Protein 1SFE (pdb70)

Structure (mmCIF, N/CA/C/O backbone):
data_1SFE
#
_entry.id   1SFE
#
_cell.length_a   46.200
_cell.length_b   45.950
_cell.length_c   46.400
_cell.angle_alpha   90.00
_cell.angle_beta   114.06
_cell.angle_gamma   90.00
#
_symmetry.space_group_name_H-M   'P 1 21 1'
#
loop_
_entity.id
_entity.type
_entity.pdbx_description
1 polymer 'ADA O6-METHYLGUANINE-DNA METHYLTRANSFERASE'
2 water water
#
loop_
_atom_site.group_PDB
_atom_site.id
_atom_site.type_symbol
_atom_site.label_atom_id
_atom_site.label_alt_id
_atom_site.label_comp_id
_atom_site.label_asym_id
_atom_site.label_entity_id
_atom_site.label_seq_id
_atom_site.pdbx_PDB_ins_code
_atom_site.Cartn_x
_atom_site.Cartn_y
_atom_site.Cartn_z
_atom_site.occupancy
_atom_site.B_iso_or_equiv
_atom_site.auth_seq_id
_atom_site.auth_comp_id
_atom_site.auth_asym_id
_atom_site.auth_atom_id
_atom_site.pdbx_PDB_model_num
ATOM 1 N N . LEU A 1 13 ? -23.473 -11.736 -9.882 1.00 65.95 12 LEU A N 1
ATOM 2 C CA . LEU A 1 13 ? -23.078 -12.360 -8.620 1.00 65.23 12 LEU A CA 1
ATOM 3 C C . LEU A 1 13 ? -21.709 -13.037 -8.739 1.00 64.24 12 LEU A C 1
ATOM 4 O O . LEU A 1 13 ? -21.296 -13.759 -7.818 1.00 65.26 12 LEU A O 1
ATOM 9 N N . ALA A 1 14 ? -21.026 -12.860 -9.866 1.00 60.78 13 ALA A N 1
ATOM 10 C CA . ALA A 1 14 ? -19.736 -13.518 -10.047 1.00 58.43 13 ALA A CA 1
ATOM 11 C C . ALA A 1 14 ? -18.809 -13.220 -8.870 1.00 55.51 13 ALA A C 1
ATOM 12 O O . ALA A 1 14 ? -18.570 -12.073 -8.516 1.00 56.46 13 ALA A O 1
ATOM 14 N N . VAL A 1 15 ? -18.196 -14.250 -8.307 1.00 51.51 14 VAL A N 1
ATOM 15 C CA . VAL A 1 15 ? -17.278 -14.108 -7.192 1.00 47.09 14 VAL A CA 1
ATOM 16 C C . VAL A 1 15 ? -16.060 -14.972 -7.521 1.00 45.77 14 VAL A C 1
ATOM 17 O O . VAL A 1 15 ? -16.191 -16.169 -7.785 1.00 44.76 14 VAL A O 1
ATOM 21 N N . ARG A 1 16 ? -14.910 -14.340 -7.433 1.00 44.22 15 ARG A N 1
ATOM 22 C CA . ARG A 1 16 ? -13.653 -15.000 -7.705 1.00 44.44 15 ARG A CA 1
ATOM 23 C C . ARG A 1 16 ? -12.890 -15.182 -6.402 1.00 42.04 15 ARG A C 1
ATOM 24 O O . ARG A 1 16 ? -12.965 -14.253 -5.584 1.00 39.75 15 ARG A O 1
ATOM 32 N N . TYR A 1 17 ? -12.088 -16.231 -6.285 1.00 39.97 16 TYR A N 1
ATOM 33 C CA . TYR A 1 17 ? -11.303 -16.451 -5.092 1.00 39.79 16 TYR A CA 1
ATOM 34 C C . TYR A 1 17 ? -9.939 -17.059 -5.380 1.00 40.97 16 TYR A C 1
ATOM 35 O O . TYR A 1 17 ? -9.682 -17.723 -6.388 1.00 41.70 16 TYR A O 1
ATOM 44 N N . ALA A 1 18 ? -9.024 -16.851 -4.439 1.00 41.64 17 ALA A N 1
ATOM 45 C CA . ALA A 1 18 ? -7.691 -17.400 -4.470 1.00 42.91 17 ALA A CA 1
ATOM 46 C C . ALA A 1 18 ? -7.291 -17.815 -3.052 1.00 44.68 17 ALA A C 1
ATOM 47 O O . ALA A 1 18 ? -7.744 -17.239 -2.055 1.00 44.35 17 ALA A O 1
ATOM 49 N N . LEU A 1 19 ? -6.381 -18.778 -2.965 1.00 44.71 18 LEU A N 1
ATOM 50 C CA . LEU A 1 19 ? -5.879 -19.185 -1.670 1.00 46.86 18 LEU A CA 1
ATOM 51 C C . LEU A 1 19 ? -4.397 -18.845 -1.617 1.00 48.23 18 LEU A C 1
ATOM 52 O O . LEU A 1 19 ? -3.681 -19.004 -2.598 1.00 47.28 18 LEU A O 1
ATOM 57 N N . ALA A 1 20 ? -3.990 -18.262 -0.492 1.00 49.70 19 ALA A N 1
ATOM 58 C CA . ALA A 1 20 ? -2.613 -17.849 -0.312 1.00 50.79 19 ALA A CA 1
ATOM 59 C C . ALA A 1 20 ? -2.188 -18.030 1.137 1.00 52.15 19 ALA A C 1
ATOM 60 O O . ALA A 1 20 ? -2.990 -18.239 2.043 1.00 52.46 19 ALA A O 1
ATOM 62 N N . ASP A 1 21 ? -0.885 -18.013 1.337 1.00 54.20 20 ASP A N 1
ATOM 63 C CA . ASP A 1 21 ? -0.304 -18.120 2.667 1.00 56.38 20 ASP A CA 1
ATOM 64 C C . ASP A 1 21 ? -0.096 -16.703 3.207 1.00 56.83 20 ASP A C 1
ATOM 65 O O . ASP A 1 21 ? 0.009 -15.722 2.452 1.00 56.29 20 ASP A O 1
ATOM 70 N N . CYS A 1 22 ? -0.184 -16.591 4.523 1.00 56.60 21 CYS A N 1
ATOM 71 C CA . CYS A 1 22 ? 0.068 -15.275 5.140 1.00 57.00 21 CYS A CA 1
ATOM 72 C C . CYS A 1 22 ? 0.521 -15.570 6.559 1.00 57.02 21 CYS A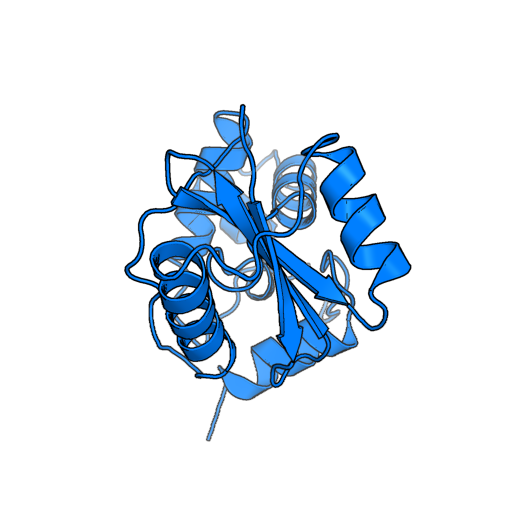 C 1
ATOM 73 O O . CYS A 1 22 ? 0.365 -16.700 7.028 1.00 56.18 21 CYS A O 1
ATOM 76 N N . GLU A 1 23 ? 0.950 -14.548 7.277 1.00 58.34 22 GLU A N 1
ATOM 77 C CA . GLU A 1 23 ? 1.401 -14.663 8.653 1.00 58.68 22 GLU A CA 1
ATOM 78 C C . GLU A 1 23 ? 0.388 -15.328 9.570 1.00 58.18 22 GLU A C 1
ATOM 79 O O . GLU A 1 23 ? 0.741 -16.045 10.514 1.00 57.50 22 GLU A O 1
ATOM 85 N N . LEU A 1 24 ? -0.905 -15.146 9.307 1.00 56.81 23 LEU A N 1
ATOM 86 C CA . LEU A 1 24 ? -1.942 -15.737 10.131 1.00 57.01 23 LEU A CA 1
ATOM 87 C C . LEU A 1 24 ? -2.295 -17.138 9.660 1.00 56.94 23 LEU A C 1
ATOM 88 O O . LEU A 1 24 ? -3.187 -17.764 10.219 1.00 57.87 23 LEU A O 1
ATOM 93 N N . GLY A 1 25 ? -1.606 -17.641 8.645 1.00 56.52 24 GLY A N 1
ATOM 94 C CA . GLY A 1 25 ? -1.839 -18.975 8.132 1.00 55.18 24 GLY A CA 1
ATOM 95 C C . GLY A 1 25 ? -2.421 -18.940 6.725 1.00 54.01 24 GLY A C 1
ATOM 96 O O . GLY A 1 25 ? -2.168 -18.039 5.927 1.00 55.38 24 GLY A O 1
ATOM 97 N N . ARG A 1 26 ? -3.318 -19.869 6.466 1.00 52.65 25 ARG A N 1
ATOM 98 C CA . ARG A 1 26 ? -3.972 -19.942 5.168 1.00 51.66 25 ARG A CA 1
ATOM 99 C C . ARG A 1 26 ? -5.104 -18.921 5.102 1.00 49.62 25 ARG A C 1
ATOM 100 O O . ARG A 1 26 ? -5.924 -18.809 6.005 1.00 47.61 25 ARG A O 1
ATOM 108 N N . CYS A 1 27 ? -5.191 -18.175 3.995 1.00 48.03 26 CYS A N 1
ATOM 109 C CA . CYS A 1 27 ? -6.310 -17.255 3.854 1.00 46.71 26 CYS A CA 1
ATOM 110 C C . CYS A 1 27 ? -6.940 -17.423 2.475 1.00 44.21 26 CYS A C 1
ATOM 111 O O . CYS A 1 27 ? -6.296 -17.865 1.516 1.00 45.15 26 CYS A O 1
ATOM 114 N N . LEU A 1 28 ? -8.201 -17.062 2.412 1.00 39.12 27 LEU A N 1
ATOM 115 C CA . LEU A 1 28 ? -8.927 -17.071 1.156 1.00 37.38 27 LEU A CA 1
ATOM 116 C C . LEU A 1 28 ? -9.384 -15.631 0.888 1.00 36.48 27 LEU A C 1
ATOM 117 O O . LEU A 1 28 ? -9.984 -15.021 1.784 1.00 35.10 27 LEU A O 1
ATOM 122 N N . VAL A 1 29 ? -9.035 -15.123 -0.279 1.00 35.70 28 VAL A N 1
ATOM 123 C CA . VAL A 1 29 ? -9.440 -13.763 -0.653 1.00 34.85 28 VAL A CA 1
ATOM 124 C C . VAL A 1 29 ? -10.459 -13.938 -1.750 1.00 35.10 28 VAL A C 1
ATOM 125 O O . VAL A 1 29 ? -10.192 -14.740 -2.662 1.00 37.43 28 VAL A O 1
A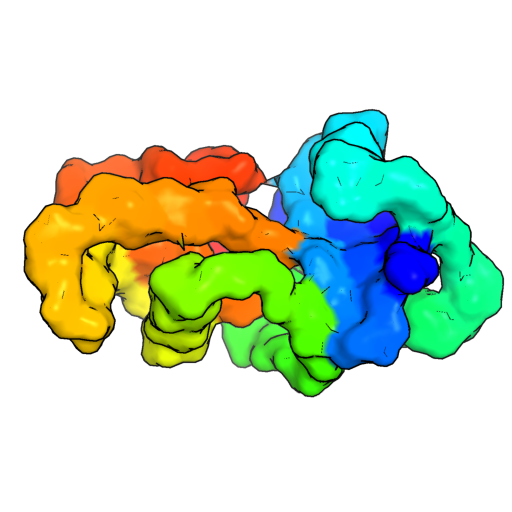TOM 129 N N . ALA A 1 30 ? -11.530 -13.185 -1.724 1.00 34.90 29 ALA A N 1
ATOM 130 C CA . ALA A 1 30 ? -12.617 -13.306 -2.674 1.00 34.51 29 ALA A CA 1
ATOM 131 C C . ALA A 1 30 ? -12.993 -11.892 -3.110 1.00 37.80 29 ALA A C 1
ATOM 132 O O . ALA A 1 30 ? -12.945 -10.940 -2.320 1.00 36.53 29 ALA A O 1
ATOM 134 N N . GLU A 1 31 ? -13.375 -11.810 -4.381 1.00 39.21 30 GLU A N 1
ATOM 135 C CA . GLU A 1 31 ? -13.671 -10.531 -5.012 1.00 41.80 30 GLU A CA 1
ATOM 136 C C . GLU A 1 31 ? -14.857 -10.653 -5.956 1.00 42.69 30 GLU A C 1
ATOM 137 O O . GLU A 1 31 ? -15.000 -11.647 -6.670 1.00 42.43 30 GLU A O 1
ATOM 143 N N . SER A 1 32 ? -15.811 -9.738 -5.787 1.00 43.60 31 SER A N 1
ATOM 144 C CA . SER A 1 32 ? -16.968 -9.679 -6.686 1.00 44.86 31 SER A CA 1
ATOM 145 C C . SER A 1 32 ? -16.647 -8.563 -7.677 1.00 46.34 31 SER A C 1
ATOM 146 O O . SER A 1 32 ? -15.523 -8.042 -7.630 1.00 45.61 31 SER A O 1
ATOM 149 N N . GLU A 1 33 ? -17.618 -8.032 -8.390 1.00 50.61 32 GLU A N 1
ATOM 150 C CA . GLU A 1 33 ? -17.334 -6.885 -9.266 1.00 54.86 32 GLU A CA 1
ATOM 151 C C . GLU A 1 33 ? -17.316 -5.579 -8.488 1.00 55.48 32 GLU A C 1
ATOM 152 O O . GLU A 1 33 ? -16.785 -4.590 -9.018 1.00 56.47 32 GLU A O 1
ATOM 158 N N . ARG A 1 34 ? -17.748 -5.526 -7.230 1.00 55.93 33 ARG A N 1
ATOM 159 C CA . ARG A 1 34 ? -17.729 -4.292 -6.450 1.00 55.27 33 ARG A CA 1
ATOM 160 C C . ARG A 1 34 ? -16.430 -4.101 -5.681 1.00 53.14 33 ARG A C 1
ATOM 161 O O . ARG A 1 34 ? -16.016 -2.965 -5.423 1.00 54.00 33 ARG A O 1
ATOM 169 N N . GLY A 1 35 ? -15.826 -5.209 -5.267 1.00 50.21 34 GLY A N 1
ATOM 170 C CA . GLY A 1 35 ? -14.569 -5.137 -4.513 1.00 44.93 34 GLY A CA 1
ATOM 171 C C . GLY A 1 35 ? -14.326 -6.422 -3.717 1.00 41.10 34 GLY A C 1
ATOM 172 O O . GLY A 1 35 ? -15.025 -7.403 -3.944 1.00 40.81 34 GLY A O 1
ATOM 173 N N . ILE A 1 36 ? -13.295 -6.426 -2.885 1.00 36.79 35 ILE A N 1
ATOM 174 C CA . ILE A 1 36 ? -13.049 -7.544 -1.975 1.00 35.95 35 ILE A CA 1
ATOM 175 C C . ILE A 1 36 ? -14.310 -7.729 -1.141 1.00 34.18 35 ILE A C 1
ATOM 176 O O . ILE A 1 36 ? -14.798 -6.827 -0.453 1.00 30.62 35 ILE A O 1
ATOM 181 N N . CYS A 1 37 ? -14.897 -8.912 -1.258 1.00 34.50 36 CYS A N 1
ATOM 182 C CA . CYS A 1 37 ? -16.113 -9.340 -0.607 1.00 34.39 36 CYS A CA 1
ATOM 183 C C . CYS A 1 37 ? -15.896 -10.430 0.440 1.00 34.06 36 CYS A C 1
ATOM 184 O O . CYS A 1 37 ? -16.854 -10.737 1.181 1.00 34.71 36 CYS A O 1
ATOM 187 N N . ALA A 1 38 ? -14.676 -10.934 0.627 1.00 31.33 37 ALA A N 1
ATOM 188 C CA . ALA A 1 38 ? -14.450 -11.866 1.710 1.00 31.42 37 ALA A CA 1
ATOM 189 C C . ALA A 1 38 ? -12.957 -12.072 1.879 1.00 31.60 37 ALA A C 1
ATOM 190 O O . ALA A 1 38 ? -12.199 -12.200 0.917 1.00 33.18 37 ALA A O 1
ATOM 192 N N . ILE A 1 39 ? -12.539 -12.123 3.120 1.00 30.18 38 ILE A N 1
ATOM 193 C CA . ILE A 1 39 ? -11.152 -12.396 3.504 1.00 30.15 38 ILE A CA 1
ATOM 194 C C . ILE A 1 39 ? -11.321 -13.374 4.672 1.00 31.38 38 ILE A C 1
ATOM 195 O O . ILE A 1 39 ? -11.965 -12.980 5.668 1.00 29.79 38 ILE A O 1
ATOM 200 N N . LEU A 1 40 ? -10.987 -14.643 4.420 1.00 31.05 39 LEU A N 1
ATOM 201 C CA . LEU A 1 40 ? -11.224 -15.665 5.451 1.00 32.06 39 LEU A CA 1
ATOM 202 C C . LEU A 1 40 ? -9.933 -16.313 5.898 1.00 33.12 39 LEU A C 1
ATOM 203 O O . LEU A 1 40 ? -9.021 -16.399 5.084 1.00 36.26 39 LEU A O 1
ATOM 208 N N . LEU A 1 41 ? -9.760 -16.659 7.168 1.00 33.29 40 LEU A N 1
ATOM 209 C CA . LEU A 1 41 ? -8.494 -17.214 7.626 1.00 35.95 40 LEU A CA 1
ATOM 210 C C . LEU A 1 41 ? -8.743 -18.652 8.119 1.00 40.45 40 LEU A C 1
ATOM 211 O O . LEU A 1 41 ? -9.861 -19.012 8.512 1.00 38.58 40 LEU A O 1
ATOM 216 N N . GLY A 1 42 ? -7.713 -19.485 7.989 1.00 43.28 41 GLY A N 1
ATOM 217 C CA . GLY A 1 42 ? -7.890 -20.894 8.363 1.00 46.74 41 GLY A CA 1
ATOM 218 C C . GLY A 1 42 ? -6.624 -21.703 8.148 1.00 48.52 41 GLY A C 1
ATOM 219 O O . GLY A 1 42 ? -5.537 -21.244 7.804 1.00 46.58 41 GLY A O 1
ATOM 220 N N . ASP A 1 43 ? -6.771 -22.998 8.435 1.00 53.34 42 ASP A N 1
ATOM 221 C CA . ASP A 1 43 ? -5.642 -23.921 8.334 1.00 56.81 42 ASP A CA 1
ATOM 222 C C . ASP A 1 43 ? -5.738 -24.814 7.112 1.00 59.70 42 ASP A C 1
ATOM 223 O O . ASP A 1 43 ? -4.679 -25.267 6.640 1.00 60.90 42 ASP A O 1
ATOM 228 N N . ASP A 1 44 ? -6.949 -25.080 6.603 1.00 60.86 43 ASP A N 1
ATOM 229 C CA . ASP A 1 44 ? -7.038 -25.960 5.438 1.00 61.77 43 ASP A CA 1
ATOM 230 C C . ASP A 1 44 ? -8.014 -25.464 4.381 1.00 61.03 43 ASP A C 1
ATOM 231 O O . ASP A 1 44 ? -9.093 -24.942 4.659 1.00 60.32 43 ASP A O 1
ATOM 236 N N . ASP A 1 45 ? -7.624 -25.674 3.121 1.00 59.88 44 ASP A N 1
ATOM 237 C CA . ASP A 1 45 ? -8.386 -25.195 1.977 1.00 59.35 44 ASP A CA 1
ATOM 238 C C . ASP A 1 45 ? -9.806 -25.697 1.922 1.00 58.62 44 ASP A C 1
ATOM 239 O O . ASP A 1 45 ? -10.728 -24.915 1.690 1.00 57.43 44 ASP A O 1
ATOM 244 N N . ALA A 1 46 ? -10.029 -26.985 2.164 1.00 58.79 45 ALA A N 1
ATOM 245 C CA . ALA A 1 46 ? -11.385 -27.538 2.109 1.00 58.86 45 ALA A CA 1
ATOM 246 C C . ALA A 1 46 ? -12.406 -26.729 2.893 1.00 58.04 45 ALA A C 1
ATOM 247 O O . ALA A 1 46 ? -13.496 -26.396 2.414 1.00 58.28 45 ALA A O 1
ATOM 248 N N . THR A 1 47 ? -12.057 -26.405 4.132 1.00 57.03 46 THR A N 1
ATOM 249 C CA . THR A 1 47 ? -12.909 -25.647 5.036 1.00 56.65 46 THR A CA 1
ATOM 250 C C . THR A 1 47 ? -13.057 -24.198 4.605 1.00 53.33 46 THR A C 1
ATOM 251 O O . THR A 1 47 ? -14.194 -23.709 4.500 1.00 53.75 46 THR A O 1
ATOM 255 N N . LEU A 1 48 ? -11.982 -23.529 4.222 1.00 51.27 47 LEU A N 1
ATOM 256 C CA . LEU A 1 48 ? -12.116 -22.144 3.705 1.00 48.40 47 LEU A CA 1
ATOM 257 C C . LEU A 1 48 ? -13.080 -22.072 2.542 1.00 47.49 47 LEU A C 1
ATOM 258 O O . LEU A 1 48 ? -14.042 -21.314 2.526 1.00 46.40 47 LEU A O 1
ATOM 263 N N . ILE A 1 49 ? -12.926 -22.988 1.586 1.00 48.98 48 ILE A N 1
ATOM 264 C CA . ILE A 1 49 ? -13.741 -23.040 0.386 1.00 49.10 48 ILE A CA 1
ATOM 265 C C . ILE A 1 49 ? -15.180 -23.365 0.690 1.00 50.03 48 ILE A C 1
ATOM 266 O O . ILE A 1 49 ? -16.063 -22.743 0.075 1.00 50.96 48 ILE A O 1
ATOM 271 N N . SER A 1 50 ? -15.502 -24.251 1.634 1.00 52.02 49 SER A N 1
ATOM 272 C CA . SER A 1 50 ? -16.916 -24.482 1.963 1.00 53.39 49 SER A CA 1
ATOM 273 C C . SER A 1 50 ? -17.449 -23.286 2.757 1.00 52.99 49 SER A C 1
ATOM 274 O O . SER A 1 50 ? -18.568 -22.827 2.483 1.00 52.80 49 SER A O 1
ATOM 277 N N . GLU A 1 51 ? -16.629 -22.732 3.651 1.00 52.67 50 GLU A N 1
ATOM 278 C CA . GLU A 1 51 ? -17.051 -21.518 4.376 1.00 53.59 50 GLU A CA 1
ATOM 279 C C . GLU A 1 51 ? -17.440 -20.435 3.375 1.00 53.51 50 GLU A C 1
ATOM 280 O O . GLU A 1 51 ? -18.523 -19.864 3.465 1.00 53.31 50 GLU A O 1
ATOM 286 N N . LEU A 1 52 ? -16.606 -20.211 2.358 1.00 52.93 51 LEU A N 1
ATOM 287 C CA . LEU A 1 52 ? -16.883 -19.248 1.297 1.00 51.91 51 LEU A CA 1
ATOM 288 C C . LEU A 1 52 ? -18.072 -19.670 0.436 1.00 52.49 51 LEU A C 1
ATOM 289 O O . LEU A 1 52 ? -18.996 -18.895 0.148 1.00 49.43 51 LEU A O 1
ATOM 294 N N . GLN A 1 53 ? -18.129 -20.955 0.071 1.00 54.12 52 GLN A N 1
ATOM 295 C CA . GLN A 1 53 ? -19.261 -21.476 -0.692 1.00 57.36 52 GLN A CA 1
ATOM 296 C C . GLN A 1 53 ? -20.584 -21.278 0.035 1.00 58.29 52 GLN A C 1
ATOM 297 O O . GLN A 1 53 ? -21.591 -20.969 -0.601 1.00 58.13 52 GLN A O 1
ATOM 303 N N . GLN A 1 54 ? -20.602 -21.339 1.361 1.00 60.14 53 GLN A N 1
ATOM 304 C CA . GLN A 1 54 ? -21.781 -21.068 2.166 1.00 61.37 53 GLN A CA 1
ATOM 305 C C . GLN A 1 54 ? -22.353 -19.674 1.912 1.00 61.67 53 GLN A C 1
ATOM 306 O O . GLN A 1 54 ? -23.574 -19.523 1.911 1.00 61.89 53 GLN A O 1
ATOM 312 N N . MET A 1 55 ? -21.493 -18.657 1.789 1.00 60.97 54 MET A N 1
ATOM 313 C CA . MET A 1 55 ? -21.947 -17.295 1.541 1.00 59.81 54 MET A CA 1
ATOM 314 C C . MET A 1 55 ? -21.955 -16.945 0.063 1.00 58.68 54 MET A C 1
ATOM 315 O O . MET A 1 55 ? -22.828 -16.210 -0.394 1.00 57.89 54 MET A O 1
ATOM 320 N N . PHE A 1 56 ? -21.015 -17.423 -0.734 1.00 58.03 55 PHE A N 1
ATOM 321 C CA . PHE A 1 56 ? -20.928 -17.198 -2.180 1.00 57.01 55 PHE A CA 1
ATOM 322 C C . PHE A 1 56 ? -20.708 -18.566 -2.839 1.00 58.65 55 PHE A C 1
ATOM 323 O O . PHE A 1 56 ? -19.610 -19.089 -3.005 1.00 57.40 55 PHE A O 1
ATOM 331 N N . PRO A 1 57 ? -21.815 -19.236 -3.157 1.00 60.30 56 PRO A N 1
ATOM 332 C CA . PRO A 1 57 ? -21.891 -20.612 -3.586 1.00 61.56 56 PRO A CA 1
ATOM 333 C C . PRO A 1 57 ? -21.315 -21.067 -4.902 1.00 61.76 56 PRO A C 1
ATOM 334 O O . PRO A 1 57 ? -20.753 -22.181 -4.924 1.00 63.44 56 PRO A O 1
ATOM 338 N N . ALA A 1 58 ? -21.347 -20.327 -5.999 1.00 61.09 57 ALA A N 1
ATOM 339 C CA . ALA A 1 58 ? -20.698 -20.799 -7.230 1.00 59.95 57 ALA A CA 1
ATOM 340 C C . ALA A 1 58 ? -19.381 -20.058 -7.444 1.00 59.00 57 ALA A C 1
ATOM 341 O O . ALA A 1 58 ? -18.808 -19.991 -8.542 1.00 58.36 57 ALA A O 1
ATOM 343 N N . ALA A 1 59 ? -18.865 -19.486 -6.352 1.00 56.20 58 ALA A N 1
ATOM 344 C CA . ALA A 1 59 ? -17.576 -18.793 -6.435 1.00 54.91 58 ALA A CA 1
ATOM 345 C C . ALA A 1 59 ? -16.566 -19.746 -7.074 1.00 52.99 58 ALA A C 1
ATOM 346 O O . ALA A 1 59 ? -16.602 -20.933 -6.755 1.00 52.08 58 ALA A O 1
ATOM 348 N N . ASP A 1 60 ? -15.678 -19.259 -7.931 1.00 53.20 59 ASP A N 1
ATOM 349 C CA . ASP A 1 60 ? -14.682 -20.138 -8.561 1.00 51.61 59 ASP A CA 1
ATOM 350 C C . ASP A 1 60 ? -13.282 -19.558 -8.486 1.00 50.65 59 ASP A C 1
ATOM 351 O O . ASP A 1 60 ? -13.155 -18.351 -8.286 1.00 50.53 59 ASP A O 1
ATOM 356 N N . ASN A 1 61 ? -12.245 -20.373 -8.597 1.00 50.34 60 ASN A N 1
ATOM 357 C CA . ASN A 1 61 ? -10.886 -19.826 -8.542 1.00 52.22 60 ASN A CA 1
ATOM 358 C C . ASN A 1 61 ? -10.582 -19.179 -9.894 1.0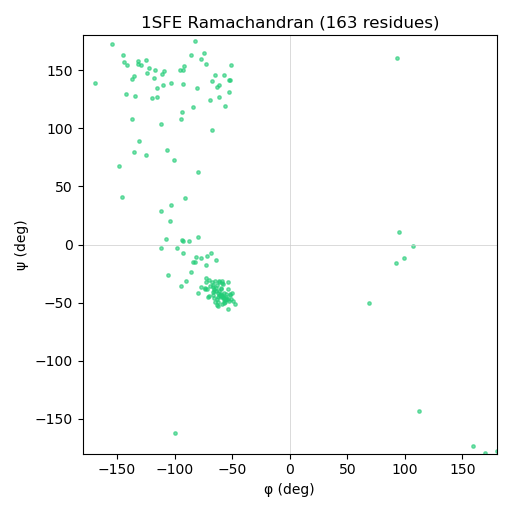0 53.27 60 ASN A C 1
ATOM 359 O O . ASN A 1 61 ? -11.392 -19.339 -10.818 1.00 53.52 60 ASN A O 1
ATOM 364 N N . ALA A 1 62 ? -9.607 -18.281 -9.973 1.00 53.56 61 ALA A N 1
ATOM 365 C CA . ALA A 1 62 ? -9.350 -17.589 -11.249 1.00 55.22 61 ALA A CA 1
ATOM 366 C C . ALA A 1 62 ? -7.868 -17.279 -11.359 1.00 55.85 61 ALA A C 1
ATOM 367 O O . ALA A 1 62 ? -7.389 -16.148 -11.275 1.00 54.58 61 ALA A O 1
ATOM 369 N N . PRO A 1 63 ? -7.072 -18.338 -11.486 1.00 56.63 62 PRO A N 1
ATOM 370 C CA . PRO A 1 63 ? -5.626 -18.308 -11.558 1.00 57.28 62 PRO A CA 1
ATOM 371 C C . PRO A 1 63 ? -5.088 -17.464 -12.700 1.00 56.80 62 PRO A C 1
ATOM 372 O O . PRO A 1 63 ? -4.015 -16.885 -12.537 1.00 58.48 62 PRO A O 1
ATOM 376 N N . ALA A 1 64 ? -5.797 -17.431 -13.822 1.00 55.88 63 ALA A N 1
ATOM 377 C CA . ALA A 1 64 ? -5.272 -16.675 -14.954 1.00 56.85 63 ALA A CA 1
ATOM 378 C C . ALA A 1 64 ? -5.814 -15.257 -14.948 1.00 56.95 63 ALA A C 1
ATOM 379 O O . ALA A 1 64 ? -5.284 -14.472 -15.761 1.00 57.79 63 ALA A O 1
ATOM 381 N N . ASP A 1 65 ? -6.756 -14.865 -14.097 1.00 55.61 64 ASP A N 1
ATOM 382 C CA . ASP A 1 65 ? -7.193 -13.454 -14.109 1.00 54.76 64 ASP A CA 1
ATOM 383 C C . ASP A 1 65 ? -6.003 -12.641 -13.600 1.00 54.49 64 ASP A C 1
ATOM 384 O O . ASP A 1 65 ? -5.724 -12.660 -12.401 1.00 54.19 64 ASP A O 1
ATOM 389 N N . LEU A 1 66 ? -5.215 -12.037 -14.493 1.00 53.47 65 LEU A N 1
ATOM 390 C CA . LEU A 1 66 ? -4.038 -11.286 -14.088 1.00 52.25 65 LEU A CA 1
ATOM 391 C C . LEU A 1 66 ? -4.371 -10.185 -13.080 1.00 50.96 65 LEU A C 1
ATOM 392 O O . LEU A 1 66 ? -3.635 -9.911 -12.136 1.00 49.56 65 LEU A O 1
ATOM 397 N N . MET A 1 67 ? -5.456 -9.476 -13.321 1.00 50.18 66 MET A N 1
ATOM 398 C CA . MET A 1 67 ? -5.897 -8.319 -12.564 1.00 52.14 66 MET A CA 1
ATOM 399 C C . MET A 1 67 ? -6.458 -8.691 -11.188 1.00 51.09 66 MET A C 1
ATOM 400 O O . MET A 1 67 ? -6.143 -8.039 -10.187 1.00 50.48 66 MET A O 1
ATOM 405 N N . PHE A 1 68 ? -7.090 -9.853 -11.057 1.00 50.32 67 PHE A N 1
ATOM 406 C CA . PHE A 1 68 ? -7.509 -10.375 -9.757 1.00 48.34 67 PHE A CA 1
ATOM 407 C C . PHE A 1 68 ? -6.288 -10.815 -8.962 1.00 48.04 67 PHE A C 1
ATOM 408 O O . PHE A 1 68 ? -6.145 -10.472 -7.781 1.00 46.95 67 PHE A O 1
ATOM 416 N N . GLN A 1 69 ? -5.371 -11.529 -9.630 1.00 46.95 68 GLN A N 1
ATOM 417 C CA . GLN A 1 69 ? -4.199 -12.001 -8.873 1.00 47.55 68 GLN A CA 1
ATOM 418 C C . GLN A 1 69 ? -3.361 -10.871 -8.302 1.00 47.35 68 GLN A C 1
ATOM 419 O O . GLN A 1 69 ? -2.636 -11.095 -7.325 1.00 47.54 68 GLN A O 1
ATOM 425 N N . GLN A 1 70 ? -3.286 -9.710 -8.960 1.00 47.42 69 GLN A N 1
ATOM 426 C CA . GLN A 1 70 ? -2.639 -8.527 -8.434 1.00 47.67 69 GLN A CA 1
ATOM 427 C C . GLN A 1 70 ? -3.319 -8.028 -7.147 1.00 46.76 69 GLN A C 1
ATOM 428 O O . GLN A 1 70 ? -2.697 -7.874 -6.103 1.00 44.57 69 GLN A O 1
ATOM 434 N N . HIS A 1 71 ? -4.633 -7.828 -7.226 1.00 45.88 70 HIS A N 1
ATOM 435 C CA . HIS A 1 71 ? -5.451 -7.449 -6.081 1.00 46.07 70 HIS A CA 1
ATOM 436 C C . HIS A 1 71 ? -5.250 -8.370 -4.880 1.00 45.70 70 HIS A C 1
ATOM 437 O O . HIS A 1 71 ? -5.117 -7.891 -3.752 1.00 44.75 70 HIS A O 1
ATOM 444 N N . VAL A 1 72 ? -5.173 -9.685 -5.092 1.00 44.78 71 VAL A N 1
ATOM 445 C CA . VAL A 1 72 ? -4.880 -10.642 -4.036 1.00 45.48 71 VAL A CA 1
ATOM 446 C C . VAL A 1 72 ? -3.536 -10.399 -3.365 1.00 46.99 71 VAL A C 1
ATOM 447 O O . VAL A 1 72 ? -3.401 -10.547 -2.136 1.00 46.30 71 VAL A O 1
ATOM 451 N N . ARG A 1 73 ? -2.537 -10.020 -4.154 1.00 48.89 72 ARG A N 1
ATOM 452 C CA . ARG A 1 73 ? -1.210 -9.703 -3.646 1.00 50.62 72 ARG A CA 1
ATOM 453 C C . ARG A 1 73 ? -1.244 -8.406 -2.842 1.00 50.00 72 ARG A C 1
ATOM 454 O O . ARG A 1 73 ? -0.547 -8.289 -1.842 1.00 49.07 72 ARG A O 1
ATOM 462 N N . GLU A 1 74 ? -2.059 -7.443 -3.256 1.00 49.51 73 GLU A N 1
ATOM 463 C CA . GLU A 1 74 ? -2.324 -6.225 -2.513 1.00 50.21 73 GLU A CA 1
ATOM 464 C C . GLU A 1 74 ? -3.005 -6.543 -1.184 1.00 49.18 73 GLU A C 1
ATOM 465 O O . GLU A 1 74 ? -2.499 -6.221 -0.099 1.00 48.32 73 GLU A O 1
ATOM 471 N N . VAL A 1 75 ? -4.097 -7.321 -1.249 1.00 47.28 74 VAL A N 1
ATOM 472 C CA . VAL A 1 75 ? -4.761 -7.744 -0.006 1.00 45.43 74 VAL A CA 1
ATOM 473 C C . VAL A 1 75 ? -3.784 -8.476 0.905 1.00 46.65 74 VAL A C 1
ATOM 474 O O . VAL A 1 75 ? -3.692 -8.110 2.085 1.00 45.18 74 VAL A O 1
ATOM 478 N N . ILE A 1 76 ? -3.001 -9.452 0.401 1.00 47.51 75 ILE A N 1
ATOM 479 C CA . ILE A 1 76 ? -2.080 -10.166 1.283 1.00 47.73 75 ILE A CA 1
ATOM 480 C C . ILE A 1 76 ? -1.147 -9.195 1.986 1.00 48.86 75 ILE A C 1
ATOM 481 O O . ILE A 1 76 ? -0.873 -9.394 3.166 1.00 50.27 75 ILE A O 1
ATOM 486 N N . ALA A 1 77 ? -0.530 -8.264 1.286 1.00 51.45 76 ALA A N 1
ATOM 487 C CA . ALA A 1 77 ? 0.354 -7.252 1.855 1.00 53.23 76 ALA A CA 1
ATOM 488 C C . ALA A 1 77 ? -0.247 -6.582 3.086 1.00 53.21 76 ALA A C 1
ATOM 489 O O . ALA A 1 77 ? 0.407 -6.530 4.129 1.00 54.58 76 ALA A O 1
ATOM 491 N N . SER A 1 78 ? -1.475 -6.087 3.022 1.00 53.70 77 SER A N 1
ATOM 492 C CA . SER A 1 78 ? -2.179 -5.519 4.161 1.00 53.44 77 SER A CA 1
ATOM 493 C C . SER A 1 78 ? -2.188 -6.526 5.314 1.00 54.59 77 SER A C 1
ATOM 494 O O . SER A 1 78 ? -1.728 -6.274 6.425 1.00 55.43 77 SER A O 1
ATOM 497 N N . LEU A 1 79 ? -2.688 -7.728 5.016 1.00 53.22 78 LEU A N 1
ATOM 498 C CA . LEU A 1 79 ? -2.774 -8.836 5.929 1.00 52.61 78 LEU A CA 1
ATOM 499 C C . LEU A 1 79 ? -1.486 -9.160 6.665 1.00 52.27 78 LEU A C 1
ATOM 500 O O . LEU A 1 79 ? -1.620 -9.467 7.862 1.00 51.44 78 LEU A O 1
ATOM 505 N N . ASN A 1 80 ? -0.321 -9.135 6.013 1.00 52.22 79 ASN A N 1
ATOM 506 C CA . ASN A 1 80 ? 0.883 -9.445 6.779 1.00 53.87 79 ASN A CA 1
ATOM 507 C C . ASN A 1 80 ? 1.425 -8.221 7.514 1.00 55.55 79 ASN A C 1
ATOM 508 O O . ASN A 1 80 ? 2.211 -8.454 8.450 1.00 56.97 79 ASN A O 1
ATOM 513 N N . GLN A 1 81 ? 1.018 -6.997 7.217 1.00 55.63 80 GLN A N 1
ATOM 514 C CA . GLN A 1 81 ? 1.585 -5.850 7.930 1.00 56.10 80 GLN A CA 1
ATOM 515 C C . GLN A 1 81 ? 0.746 -5.394 9.114 1.00 55.88 80 GLN A C 1
ATOM 516 O O . GLN A 1 81 ? -0.475 -5.487 9.144 1.00 54.91 80 GLN A O 1
ATOM 522 N N . ARG A 1 82 ? 1.412 -4.839 10.125 1.00 56.00 81 ARG A N 1
ATOM 523 C CA . ARG A 1 82 ? 0.804 -4.344 11.336 1.00 56.84 81 ARG A CA 1
ATOM 524 C C . ARG A 1 82 ? -0.273 -3.284 11.142 1.00 57.36 81 ARG A C 1
ATOM 525 O O . ARG A 1 82 ? -1.333 -3.352 11.779 1.00 57.75 81 ARG A O 1
ATOM 533 N N . ASP A 1 83 ? -0.023 -2.286 10.296 1.00 56.79 82 ASP A N 1
ATOM 534 C CA . ASP A 1 83 ? -0.985 -1.216 10.121 1.00 57.88 82 ASP A CA 1
ATOM 535 C C . ASP A 1 83 ? -1.074 -0.649 8.724 1.00 59.25 82 ASP A C 1
ATOM 536 O O . ASP A 1 83 ? -1.194 0.565 8.527 1.00 59.48 82 ASP A O 1
ATOM 541 N N . THR A 1 84 ? -1.031 -1.517 7.719 1.00 60.46 83 THR A N 1
ATOM 542 C CA . THR A 1 84 ? -1.142 -1.133 6.322 1.00 60.76 83 THR A CA 1
ATOM 543 C C . THR A 1 84 ? -2.604 -1.264 5.886 1.00 61.69 83 THR A C 1
ATOM 544 O O . THR A 1 84 ? -3.143 -2.351 5.692 1.00 62.92 83 THR A O 1
ATOM 548 N N . PRO A 1 85 ? -3.239 -0.130 5.697 1.00 61.88 84 PRO A N 1
ATOM 549 C CA . PRO A 1 85 ? -4.607 -0.019 5.253 1.00 61.56 84 PRO A CA 1
ATOM 550 C C . PRO A 1 85 ? -4.811 -0.717 3.920 1.00 61.80 84 PRO A C 1
ATOM 551 O O . PRO A 1 85 ? -3.890 -0.740 3.109 1.00 61.53 84 PRO A O 1
ATOM 555 N N . LEU A 1 86 ? -5.979 -1.310 3.704 1.00 62.28 85 LEU A N 1
ATOM 556 C CA . LEU A 1 86 ? -6.264 -1.944 2.422 1.00 61.09 85 LEU A CA 1
ATOM 557 C C . LEU A 1 86 ? -6.974 -0.851 1.605 1.00 60.81 85 LEU A C 1
ATOM 558 O O . LEU A 1 86 ? -8.090 -0.460 1.967 1.00 61.24 85 LEU A O 1
ATOM 563 N N . THR A 1 87 ? -6.311 -0.423 0.544 1.00 58.25 86 THR A N 1
ATOM 564 C CA . THR A 1 87 ? -6.884 0.613 -0.313 1.00 56.77 86 THR A CA 1
ATOM 565 C C . THR A 1 87 ? -7.974 0.128 -1.246 1.00 55.23 86 THR A C 1
ATOM 566 O O . THR A 1 87 ? -8.895 0.890 -1.598 1.00 55.69 86 THR A O 1
ATOM 570 N N . LEU A 1 88 ? -7.811 -1.089 -1.759 1.00 52.82 87 LEU A N 1
ATOM 571 C CA . LEU A 1 88 ? -8.737 -1.594 -2.771 1.00 50.90 87 LEU A CA 1
ATOM 572 C C . LEU A 1 88 ? -10.161 -1.416 -2.276 1.00 48.82 87 LEU A C 1
ATOM 573 O O . LEU A 1 88 ? -10.394 -1.453 -1.072 1.00 50.93 87 LEU A O 1
ATOM 578 N N . PRO A 1 89 ? -11.108 -1.311 -3.181 1.00 46.60 88 PRO A N 1
ATOM 579 C CA . PRO A 1 89 ? -12.510 -1.177 -2.885 1.00 45.77 88 PRO A CA 1
ATOM 580 C C . PRO A 1 89 ? -13.069 -2.370 -2.131 1.00 46.39 88 PRO A C 1
ATOM 581 O O . PRO A 1 89 ? -12.785 -3.512 -2.497 1.00 47.76 88 PRO A O 1
ATOM 585 N N . LEU A 1 90 ? -13.903 -2.133 -1.119 1.00 46.29 89 LEU A N 1
ATOM 586 C CA . LEU A 1 90 ? -14.506 -3.190 -0.334 1.00 44.05 89 LEU A CA 1
ATOM 587 C C . LEU A 1 90 ? -15.958 -3.386 -0.756 1.00 44.06 89 LEU A C 1
ATOM 588 O O . LEU A 1 90 ? -16.697 -2.468 -1.075 1.00 44.54 89 LEU A O 1
ATOM 593 N N . ASP A 1 91 ? -16.352 -4.645 -0.839 1.00 42.85 90 ASP A N 1
ATOM 594 C CA . ASP A 1 91 ? -17.739 -5.011 -1.109 1.00 43.00 90 ASP A CA 1
ATOM 595 C C . ASP A 1 91 ? -18.353 -5.535 0.195 1.00 43.06 90 ASP A C 1
ATOM 596 O O . ASP A 1 91 ? -18.389 -6.733 0.510 1.00 42.83 90 ASP A O 1
ATOM 601 N N . ILE A 1 92 ? -18.760 -4.587 1.034 1.00 42.13 91 ILE A N 1
ATOM 602 C CA . ILE A 1 92 ? -19.293 -4.942 2.364 1.00 42.49 91 ILE A CA 1
ATOM 603 C C . ILE A 1 92 ? -20.757 -5.293 2.268 1.00 42.60 91 ILE A C 1
ATOM 604 O O . ILE A 1 92 ? -21.516 -4.408 1.865 1.00 42.44 91 ILE A O 1
ATOM 609 N N . ARG A 1 93 ? -21.176 -6.509 2.605 1.00 43.13 92 ARG A N 1
ATOM 610 C CA . ARG A 1 93 ? -22.574 -6.903 2.537 1.00 45.88 92 ARG A CA 1
ATOM 611 C C . ARG A 1 93 ? -23.195 -7.221 3.893 1.00 46.25 92 ARG A C 1
ATOM 612 O O . ARG A 1 93 ? -22.692 -8.079 4.628 1.00 45.39 92 ARG A O 1
ATOM 620 N N . GLY A 1 94 ? -24.320 -6.591 4.210 1.00 46.82 93 GLY A N 1
ATOM 621 C CA . GLY A 1 94 ? -24.960 -6.849 5.497 1.00 47.35 93 GLY A CA 1
ATOM 622 C C . GLY A 1 94 ? -26.076 -5.873 5.804 1.00 47.24 93 GLY A C 1
ATOM 623 O O . GLY A 1 94 ? -26.382 -4.986 5.006 1.00 47.56 93 GLY A O 1
ATOM 624 N N . THR A 1 95 ? -26.695 -6.058 6.975 1.00 48.22 94 THR A N 1
ATOM 625 C CA . THR A 1 95 ? -27.786 -5.208 7.439 1.00 46.06 94 THR A CA 1
ATOM 626 C C . THR A 1 95 ? -27.268 -3.860 7.898 1.00 45.66 94 THR A C 1
ATOM 627 O O . THR A 1 95 ? -26.076 -3.653 8.125 1.00 47.32 94 THR A O 1
ATOM 631 N N . ALA A 1 96 ? -28.162 -2.878 8.045 1.00 44.84 95 ALA A N 1
ATOM 632 C CA . ALA A 1 96 ? -27.764 -1.550 8.502 1.00 43.18 95 ALA A CA 1
ATOM 633 C C . ALA A 1 96 ? -26.971 -1.629 9.803 1.00 41.49 95 ALA A C 1
ATOM 634 O O . ALA A 1 96 ? -25.902 -1.039 9.947 1.00 40.08 95 ALA A O 1
ATOM 636 N N . PHE A 1 97 ? -27.517 -2.379 10.760 1.00 40.04 96 PHE A N 1
ATOM 637 C CA . PHE A 1 97 ? -26.904 -2.634 12.055 1.00 37.00 96 PHE A CA 1
ATOM 638 C C . PHE A 1 97 ? -25.525 -3.258 11.922 1.00 35.64 96 PHE A C 1
ATOM 639 O O . PHE A 1 97 ? -24.556 -2.741 12.490 1.00 34.76 96 PHE A O 1
ATOM 647 N N . GLN A 1 98 ? -25.398 -4.337 11.125 1.00 34.33 97 GLN A N 1
ATOM 648 C CA . GLN A 1 98 ? -24.057 -4.909 10.898 1.00 35.35 97 GLN A CA 1
ATOM 649 C C . GLN A 1 98 ? -23.108 -3.895 10.289 1.00 34.58 97 GLN A C 1
ATOM 650 O O . GLN A 1 98 ? -21.978 -3.735 10.737 1.00 33.14 97 GLN A O 1
ATOM 656 N N . GLN A 1 99 ? -23.606 -3.159 9.293 1.00 36.52 98 GLN A N 1
ATOM 657 C CA . GLN A 1 99 ? -22.821 -2.125 8.622 1.00 38.67 98 GLN A CA 1
ATOM 658 C C . GLN A 1 99 ? -22.416 -1.030 9.591 1.00 37.03 98 GLN A C 1
ATOM 659 O O . GLN A 1 99 ? -21.243 -0.610 9.629 1.00 34.00 98 GLN A O 1
ATOM 665 N N . GLN A 1 100 ? -23.380 -0.648 10.465 1.00 38.02 99 GLN A N 1
ATOM 666 C CA . GLN A 1 100 ? -22.997 0.330 11.502 1.00 36.17 99 GLN A CA 1
ATOM 667 C C . GLN A 1 100 ? -21.925 -0.272 12.385 1.00 34.15 99 GLN A C 1
ATOM 668 O O . GLN A 1 100 ? -21.002 0.445 12.736 1.00 32.30 99 GLN A O 1
ATOM 674 N N . VAL A 1 101 ? -22.115 -1.561 12.813 1.00 32.70 100 VAL A N 1
ATOM 675 C CA . VAL A 1 101 ? -21.079 -2.096 13.698 1.00 31.45 100 VAL A CA 1
ATOM 676 C C . VAL A 1 101 ? -19.744 -2.139 12.964 1.00 30.16 100 VAL A C 1
ATOM 677 O O . VAL A 1 101 ? -18.741 -1.819 13.604 1.00 30.82 100 VAL A O 1
ATOM 681 N N . TRP A 1 102 ? -19.679 -2.696 11.753 1.00 28.89 101 TRP A N 1
ATOM 682 C CA . TRP A 1 102 ? -18.405 -2.794 11.024 1.00 29.76 101 TRP A CA 1
ATOM 683 C C . TRP A 1 102 ? -17.743 -1.438 10.707 1.00 30.75 101 TRP A C 1
ATOM 684 O O . TRP A 1 102 ? -16.511 -1.197 10.894 1.00 29.92 101 TRP A O 1
ATOM 695 N N . GLN A 1 103 ? -18.576 -0.476 10.337 1.00 29.76 102 GLN A N 1
ATOM 696 C CA . GLN A 1 103 ? -18.005 0.876 10.145 1.00 35.08 102 GLN A CA 1
ATOM 697 C C . GLN A 1 103 ? -17.380 1.325 11.449 1.00 34.03 102 GLN A C 1
ATOM 698 O O . GLN A 1 103 ? -16.244 1.771 11.368 1.00 33.53 102 GLN A O 1
ATOM 704 N N . ALA A 1 104 ? -18.016 1.158 12.633 1.00 32.52 103 ALA A N 1
ATOM 705 C CA . ALA A 1 104 ? -17.348 1.625 13.842 1.00 30.61 103 ALA A CA 1
ATOM 706 C C . ALA A 1 104 ? -16.148 0.807 14.224 1.00 30.40 103 ALA A C 1
ATOM 707 O O . ALA A 1 104 ? -15.224 1.371 14.786 1.00 30.74 103 ALA A O 1
ATOM 709 N N . LEU A 1 105 ? -16.054 -0.520 13.946 1.00 30.44 104 LEU A N 1
ATOM 710 C CA . LEU A 1 105 ? -14.797 -1.238 14.100 1.00 30.41 104 LEU A CA 1
ATOM 711 C C . LEU A 1 105 ? -13.664 -0.561 13.380 1.00 29.76 104 LEU A C 1
ATOM 712 O O . LEU A 1 105 ? -12.497 -0.596 13.816 1.00 30.26 104 LEU A O 1
ATOM 717 N N . ARG A 1 106 ? -13.935 -0.109 12.160 1.00 32.94 105 ARG A N 1
ATOM 718 C CA . ARG A 1 106 ? -12.894 0.516 11.340 1.00 38.93 105 ARG A CA 1
ATOM 719 C C . ARG A 1 106 ? -12.342 1.821 11.917 1.00 39.12 105 ARG A C 1
ATOM 720 O O . ARG A 1 106 ? -11.288 2.250 11.411 1.00 39.37 105 ARG A O 1
ATOM 728 N N . THR A 1 107 ? -12.997 2.399 12.911 1.00 38.42 106 THR A N 1
ATOM 729 C CA . THR A 1 107 ? -12.457 3.626 13.514 1.00 38.78 106 THR A CA 1
ATOM 730 C C . THR A 1 107 ? -11.703 3.266 14.790 1.00 38.99 106 THR A C 1
ATOM 731 O O . THR A 1 107 ? -11.007 4.149 15.309 1.00 39.14 106 THR A O 1
ATOM 735 N N . ILE A 1 108 ? -11.678 1.985 15.198 1.00 35.18 107 ILE A N 1
ATOM 736 C CA . ILE A 1 108 ? -10.817 1.591 16.323 1.00 34.78 107 ILE A CA 1
ATOM 737 C C . ILE A 1 108 ? -9.378 1.698 15.876 1.00 36.40 107 ILE A C 1
ATOM 738 O O . ILE A 1 108 ? -8.965 1.172 14.855 1.00 38.50 107 ILE A O 1
ATOM 743 N N . PRO A 1 109 ? -8.555 2.451 16.574 1.00 40.87 108 PRO A N 1
ATOM 744 C CA . PRO A 1 109 ? -7.164 2.684 16.235 1.00 42.22 108 PRO A CA 1
ATOM 745 C C . PRO A 1 109 ? -6.336 1.403 16.326 1.00 42.61 108 PRO A C 1
ATOM 746 O O . PRO A 1 109 ? -6.561 0.595 17.223 1.00 41.44 108 PRO A O 1
ATOM 750 N N . CYS A 1 110 ? -5.340 1.287 15.440 1.00 42.24 109 CYS A N 1
ATOM 751 C CA . CYS A 1 110 ? -4.478 0.111 15.539 1.00 42.75 109 CYS A CA 1
ATOM 752 C C . CYS A 1 110 ? -3.825 0.209 16.913 1.00 42.40 109 CYS A C 1
ATOM 753 O O . CYS A 1 110 ? -3.443 1.309 17.350 1.00 42.37 109 CYS A O 1
ATOM 756 N N . GLY A 1 111 ? -3.924 -0.853 17.715 1.00 39.55 110 GLY A N 1
ATOM 757 C CA . GLY A 1 111 ? -3.254 -0.884 18.987 1.00 37.36 110 GLY A CA 1
ATOM 758 C C . GLY A 1 111 ? -4.210 -0.723 20.148 1.00 37.86 110 GLY A C 1
ATOM 759 O O . GLY A 1 111 ? -3.758 -0.754 21.287 1.00 37.90 110 GLY A O 1
ATOM 760 N N . GLU A 1 112 ? -5.506 -0.554 19.900 1.00 36.42 111 GLU A N 1
ATOM 761 C CA . GLU A 1 112 ? -6.418 -0.465 21.024 1.00 39.90 111 GLU A CA 1
ATOM 762 C C . GLU A 1 112 ? -7.530 -1.504 20.913 1.00 39.02 111 GLU A C 1
ATOM 763 O O . GLU A 1 112 ? -7.848 -1.886 19.800 1.00 39.70 111 GLU A O 1
ATOM 769 N N . THR A 1 113 ? -8.151 -1.820 22.028 1.00 39.59 112 THR A N 1
ATOM 770 C CA . THR A 1 113 ? -9.339 -2.642 22.077 1.00 40.61 112 THR A CA 1
ATOM 771 C C . THR A 1 113 ? -10.484 -1.914 22.77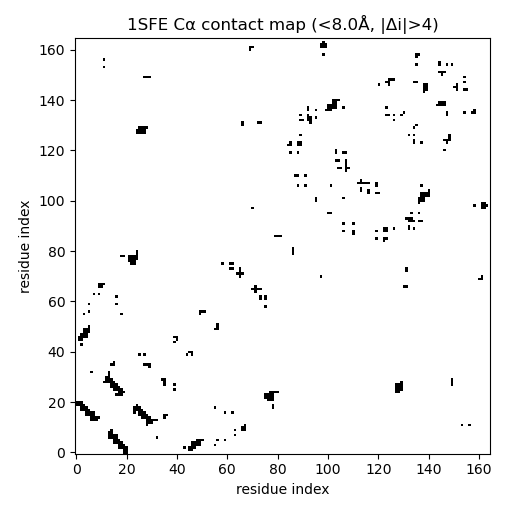9 1.00 40.21 112 THR A C 1
ATOM 772 O O . THR A 1 113 ? -10.276 -1.092 23.674 1.00 42.21 112 THR A O 1
ATOM 776 N N . VAL A 1 114 ? -11.703 -2.163 22.367 1.00 38.70 113 VAL A N 1
ATOM 777 C CA . VAL A 1 114 ? -12.892 -1.654 23.001 1.00 37.71 113 VAL A CA 1
ATOM 778 C C . VAL A 1 114 ? -13.708 -2.916 23.383 1.00 35.49 113 VAL A C 1
ATOM 779 O O . VAL A 1 114 ? -13.639 -3.898 22.655 1.00 33.47 113 VAL A O 1
ATOM 783 N N . SER A 1 115 ? -14.512 -2.817 24.424 1.00 31.51 114 SER A N 1
ATOM 784 C CA . SER A 1 115 ? -15.335 -3.939 24.847 1.00 30.81 114 SER A CA 1
ATOM 785 C C . SER A 1 115 ? -16.624 -3.923 24.060 1.00 31.60 114 SER A C 1
ATOM 786 O O . SER A 1 115 ? -16.896 -2.869 23.456 1.00 28.38 114 SER A O 1
ATOM 789 N N . TYR A 1 116 ? -17.397 -5.005 24.004 1.00 30.76 115 TYR A N 1
ATOM 790 C CA . TYR A 1 116 ? -18.671 -4.941 23.286 1.00 32.51 115 TYR A CA 1
ATOM 791 C C . TYR A 1 116 ? -19.537 -3.788 23.773 1.00 33.09 115 TYR A C 1
ATOM 792 O O . TYR A 1 116 ? -20.345 -3.207 23.049 1.00 33.75 115 TYR A O 1
ATOM 801 N N . GLN A 1 117 ? -19.681 -3.623 25.093 1.00 34.68 116 GLN A N 1
ATOM 802 C CA . GLN A 1 117 ? -20.542 -2.585 25.675 1.00 34.21 116 GLN A CA 1
ATOM 803 C C . GLN A 1 117 ? -20.095 -1.186 25.268 1.00 30.46 116 GLN A C 1
ATOM 804 O O . GLN A 1 117 ? -20.940 -0.375 24.891 1.00 30.98 116 GLN A O 1
ATOM 810 N N . GLN A 1 118 ? -18.808 -0.899 25.291 1.00 28.10 117 GLN A N 1
ATOM 811 C CA . GLN A 1 118 ? -18.361 0.411 24.784 1.00 30.08 117 GLN A CA 1
ATOM 812 C C . GLN A 1 118 ? -18.771 0.639 23.349 1.00 31.18 117 GLN A C 1
ATOM 813 O O . GLN A 1 118 ? -19.181 1.732 22.947 1.00 28.35 117 GLN A O 1
ATOM 819 N N . LEU A 1 119 ? -18.570 -0.411 22.498 1.00 32.01 118 LEU A N 1
ATOM 820 C CA . LEU A 1 119 ? -18.989 -0.338 21.110 1.00 32.85 118 LEU A CA 1
ATOM 821 C C . LEU A 1 119 ? -20.494 -0.113 21.021 1.00 32.72 118 LEU A C 1
ATOM 822 O O . LEU A 1 119 ? -21.016 0.546 20.104 1.00 31.80 118 LEU A O 1
ATOM 827 N N . ALA A 1 120 ? -21.281 -0.817 21.855 1.00 33.57 119 ALA A N 1
ATOM 828 C CA . ALA A 1 120 ? -22.735 -0.625 21.798 1.00 35.17 119 ALA A CA 1
ATOM 829 C C . ALA A 1 120 ? -23.048 0.816 22.249 1.00 37.60 119 ALA A C 1
ATOM 830 O O . ALA A 1 120 ? -23.914 1.474 21.647 1.00 37.03 119 ALA A O 1
ATOM 832 N N . ASN A 1 121 ? -22.331 1.285 23.269 1.00 38.57 120 ASN A N 1
ATOM 833 C CA . ASN A 1 121 ? -22.505 2.649 23.764 1.00 43.09 120 ASN A CA 1
ATOM 834 C C . ASN A 1 121 ? -22.132 3.667 22.689 1.00 44.78 120 ASN A C 1
ATOM 835 O O . ASN A 1 121 ? -22.941 4.552 22.399 1.00 46.76 120 ASN A O 1
ATOM 840 N N . ALA A 1 122 ? -20.980 3.487 22.027 1.00 45.42 121 ALA A N 1
ATOM 841 C CA . ALA A 1 122 ? -20.581 4.391 20.960 1.00 46.05 121 ALA A CA 1
ATOM 842 C C . ALA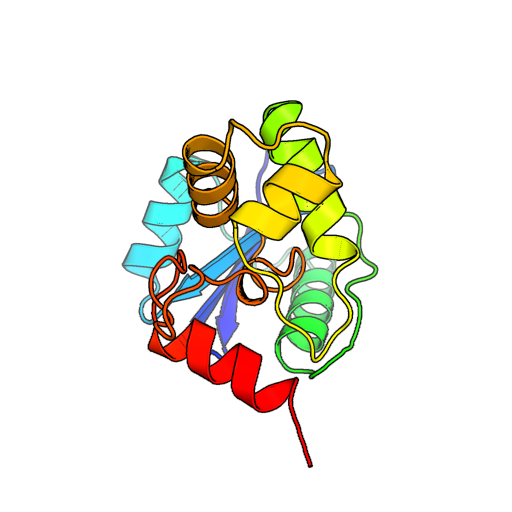 A 1 122 ? -21.550 4.483 19.798 1.00 46.19 121 ALA A C 1
ATOM 843 O O . ALA A 1 122 ? -21.607 5.570 19.184 1.00 45.71 121 ALA A O 1
ATOM 845 N N . ILE A 1 123 ? -22.298 3.452 19.436 1.00 46.60 122 ILE A N 1
ATOM 846 C CA . ILE A 1 123 ? -23.180 3.588 18.273 1.00 48.47 122 ILE A CA 1
ATOM 847 C C . ILE A 1 123 ? -24.589 4.020 18.629 1.00 49.37 122 ILE A C 1
ATOM 848 O O . ILE A 1 123 ? -25.444 4.124 17.744 1.00 50.00 122 ILE A O 1
ATOM 853 N N . GLY A 1 124 ? -24.841 4.293 19.901 1.00 51.22 123 GLY A N 1
ATOM 854 C CA . GLY A 1 124 ? -26.118 4.794 20.349 1.00 54.78 123 GLY A CA 1
ATOM 855 C C . GLY A 1 124 ? -27.095 3.768 20.854 1.00 56.56 123 GLY A C 1
ATOM 856 O O . GLY A 1 124 ? -28.264 4.096 21.079 1.00 58.74 123 GLY A O 1
ATOM 857 N N . LYS A 1 125 ? -26.689 2.517 21.0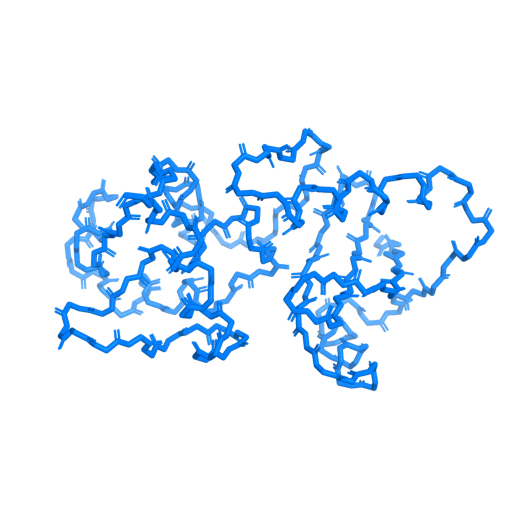71 1.00 57.56 124 LYS A N 1
ATOM 858 C CA . LYS A 1 125 ? -27.587 1.487 21.585 1.00 56.38 124 LYS A CA 1
ATOM 859 C C . LYS A 1 125 ? -26.894 0.689 22.682 1.00 55.57 124 LYS A C 1
ATOM 860 O O . LYS A 1 125 ? -26.404 -0.429 22.525 1.00 53.80 124 LYS A O 1
ATOM 866 N N . PRO A 1 126 ? -26.869 1.277 23.874 1.00 55.26 125 PRO A N 1
ATOM 867 C CA . PRO A 1 126 ? -26.250 0.737 25.071 1.00 53.69 125 PRO A CA 1
ATOM 868 C C . PRO A 1 126 ? -26.739 -0.666 25.392 1.00 52.31 125 PRO A C 1
ATOM 869 O O . PRO A 1 126 ? -26.045 -1.543 25.878 1.00 51.17 125 PRO A O 1
ATOM 873 N N . LYS A 1 127 ? -28.011 -0.864 25.162 1.00 50.46 126 LYS A N 1
ATOM 874 C CA . LYS A 1 127 ? -28.822 -2.024 25.301 1.00 51.38 126 LYS A CA 1
ATOM 875 C C . LYS A 1 127 ? -28.489 -3.198 24.391 1.00 49.02 126 LYS A C 1
ATOM 876 O O . LYS A 1 127 ? -28.768 -4.340 24.744 1.00 47.57 126 LYS A O 1
ATOM 882 N N . ALA A 1 128 ? -27.986 -2.952 23.176 1.00 48.15 127 ALA A N 1
ATOM 883 C CA . ALA A 1 128 ? -27.829 -4.043 22.209 1.00 45.88 127 ALA A CA 1
ATOM 884 C C . ALA A 1 128 ? -26.499 -4.753 22.217 1.00 45.97 127 ALA A C 1
ATOM 885 O O . ALA A 1 128 ? -26.015 -5.150 21.142 1.00 46.98 127 ALA A O 1
ATOM 887 N N . VAL A 1 129 ? -25.899 -5.023 23.370 1.00 44.48 128 VAL A N 1
ATOM 888 C CA . VAL A 1 129 ? -24.624 -5.690 23.508 1.00 44.98 128 VAL A CA 1
ATOM 889 C C . VAL A 1 129 ? -24.595 -7.055 22.813 1.00 45.43 128 VAL A C 1
ATOM 890 O O . VAL A 1 129 ? -23.626 -7.378 22.127 1.00 42.67 128 VAL A O 1
ATOM 894 N N . ARG A 1 130 ? -25.628 -7.873 22.992 1.00 45.31 129 ARG A N 1
ATOM 895 C CA . ARG A 1 130 ? -25.679 -9.183 22.367 1.00 46.00 129 ARG A CA 1
ATOM 896 C C . ARG A 1 130 ? -25.596 -9.117 20.838 1.00 43.70 129 ARG A C 1
ATOM 897 O O . ARG A 1 130 ? -24.822 -9.850 20.229 1.00 42.05 129 ARG A O 1
ATOM 905 N N . ALA A 1 131 ? -26.424 -8.310 20.213 1.00 42.66 130 ALA A N 1
ATOM 906 C CA . ALA A 1 131 ? -26.473 -8.120 18.778 1.00 41.88 130 ALA A CA 1
ATOM 907 C C . ALA A 1 131 ? -25.158 -7.516 18.268 1.00 41.48 130 ALA A C 1
ATOM 908 O O . ALA A 1 131 ? -24.766 -7.895 17.164 1.00 40.47 130 ALA A O 1
ATOM 910 N N . VAL A 1 132 ? -24.502 -6.640 19.041 1.00 40.44 131 VAL A N 1
ATOM 911 C CA . VAL A 1 132 ? -23.233 -6.116 18.596 1.00 40.40 131 VAL A CA 1
ATOM 912 C C . VAL A 1 132 ? -22.227 -7.269 18.552 1.00 39.10 131 VAL A C 1
ATOM 913 O O . VAL A 1 132 ? -21.499 -7.410 17.568 1.00 37.27 131 VAL A O 1
ATOM 917 N N . ALA A 1 133 ? -22.201 -8.079 19.588 1.00 37.33 132 ALA A N 1
ATOM 918 C CA . ALA A 1 133 ? -21.369 -9.267 19.698 1.00 36.27 132 ALA A CA 1
ATOM 919 C C . ALA A 1 133 ? -21.482 -10.201 18.510 1.00 35.11 132 ALA A C 1
ATOM 920 O O . ALA A 1 133 ? -20.499 -10.690 17.957 1.00 36.57 132 ALA A O 1
ATOM 922 N N . SER A 1 134 ? -22.715 -10.472 18.092 1.00 35.02 133 SER A N 1
ATOM 923 C CA . SER A 1 134 ? -23.050 -11.261 16.952 1.00 35.57 133 SER A CA 1
ATOM 924 C C . SER A 1 134 ? -22.602 -10.573 15.650 1.00 34.85 133 SER A C 1
ATOM 925 O O . SER A 1 134 ? -22.360 -11.270 14.671 1.00 34.25 133 SER A O 1
ATOM 928 N N . ALA A 1 135 ? -22.673 -9.240 15.602 1.00 32.54 134 ALA A N 1
ATOM 929 C CA . ALA A 1 135 ? -22.307 -8.542 14.366 1.00 30.19 134 ALA A CA 1
ATOM 930 C C . ALA A 1 135 ? -20.827 -8.747 14.175 1.00 28.40 134 ALA A C 1
ATOM 931 O O . ALA A 1 135 ? -20.339 -8.995 13.064 1.00 31.01 134 ALA A O 1
ATOM 933 N N . CYS A 1 136 ? -20.055 -8.678 15.242 1.00 27.58 135 CYS A N 1
ATOM 934 C CA . CYS A 1 136 ? -18.620 -8.881 15.116 1.00 29.09 135 CYS A CA 1
ATOM 935 C C . CYS A 1 136 ? -18.254 -10.279 14.652 1.00 31.24 135 CYS A C 1
ATOM 936 O O . CYS A 1 136 ? -17.356 -10.474 13.816 1.00 31.64 135 CYS A O 1
ATOM 939 N N . ALA A 1 137 ? -18.952 -11.310 15.142 1.00 30.47 136 ALA A N 1
ATOM 940 C CA . ALA A 1 137 ? -18.611 -12.683 14.740 1.00 33.64 136 ALA A CA 1
ATOM 941 C C . ALA A 1 137 ? -19.128 -13.034 13.341 1.00 32.44 136 ALA A C 1
ATOM 942 O O . ALA A 1 137 ? -18.716 -14.059 12.848 1.00 33.03 136 ALA A O 1
ATOM 944 N N . ALA A 1 138 ? -19.984 -12.239 12.736 1.00 30.54 137 ALA A N 1
ATOM 945 C CA . ALA A 1 138 ? -20.478 -12.378 11.404 1.00 33.01 137 ALA A CA 1
ATOM 946 C C . ALA A 1 138 ? -19.649 -11.599 10.361 1.00 31.36 137 ALA A C 1
ATOM 947 O O . ALA A 1 138 ? -20.117 -11.432 9.242 1.00 32.48 137 ALA A O 1
ATOM 949 N N . ASN A 1 139 ? -18.552 -10.947 10.742 1.00 32.00 138 ASN A N 1
ATOM 950 C CA . ASN A 1 139 ? -17.722 -10.191 9.813 1.00 30.78 138 ASN A CA 1
ATOM 951 C C . ASN A 1 139 ? -17.143 -11.169 8.771 1.00 31.59 138 ASN A C 1
ATOM 952 O O . ASN A 1 139 ? -16.619 -12.209 9.190 1.00 29.46 138 ASN A O 1
ATOM 957 N N . LYS A 1 140 ? -17.150 -10.822 7.495 1.00 33.51 139 LYS A N 1
ATOM 958 C CA . LYS A 1 140 ? -16.590 -11.660 6.446 1.00 34.30 139 LYS A CA 1
ATOM 959 C C . LYS A 1 140 ? -15.275 -11.138 5.859 1.00 33.82 139 LYS A C 1
ATOM 960 O O . LYS A 1 140 ? -14.786 -11.730 4.881 1.00 33.82 139 LYS A O 1
ATOM 966 N N . LEU A 1 141 ? -14.741 -10.069 6.400 1.00 32.08 140 LEU A N 1
ATOM 967 C CA . LEU A 1 141 ? -13.563 -9.389 5.950 1.00 31.76 140 LEU A CA 1
ATOM 968 C C . LEU A 1 141 ? -12.524 -9.243 7.056 1.00 32.07 140 LEU A C 1
ATOM 969 O O . LEU A 1 141 ? -12.313 -8.213 7.725 1.00 29.64 140 LEU A O 1
ATOM 974 N N . ALA A 1 142 ? -11.878 -10.381 7.265 1.00 30.66 141 ALA A N 1
ATOM 975 C CA . ALA A 1 142 ? -10.928 -10.499 8.361 1.00 30.48 141 ALA A CA 1
ATOM 976 C C . ALA A 1 142 ? -9.919 -9.369 8.279 1.00 31.53 141 ALA A C 1
ATOM 977 O O . ALA A 1 142 ? -9.354 -9.092 7.204 1.00 28.55 141 ALA A O 1
ATOM 979 N N . ILE A 1 143 ? -9.551 -8.856 9.451 1.00 31.91 142 ILE A N 1
ATOM 980 C CA . ILE A 1 143 ? -8.474 -7.877 9.551 1.00 34.60 142 ILE A CA 1
ATOM 981 C C . ILE A 1 143 ? -8.775 -6.498 8.961 1.00 34.94 142 ILE A C 1
ATOM 982 O O . ILE A 1 143 ? -8.659 -5.545 9.716 1.00 33.45 142 ILE A O 1
ATOM 987 N N . VAL A 1 144 ? -9.252 -6.339 7.757 1.00 35.95 143 VAL A N 1
ATOM 988 C CA . VAL A 1 144 ? -9.619 -5.118 7.078 1.00 39.22 143 VAL A CA 1
ATOM 989 C C . VAL A 1 144 ? -10.712 -4.393 7.849 1.00 38.43 143 VAL A C 1
ATOM 990 O O . VAL A 1 144 ? -10.845 -3.190 7.974 1.00 37.90 143 VAL A O 1
ATOM 994 N N . ILE A 1 145 ? -11.610 -5.185 8.411 1.00 37.55 144 ILE A N 1
ATOM 995 C CA . ILE A 1 145 ? -12.693 -4.754 9.280 1.00 33.40 144 ILE A CA 1
ATOM 996 C C . ILE A 1 145 ? -12.207 -5.359 10.572 1.00 32.63 144 ILE A C 1
ATOM 997 O O . ILE A 1 145 ? -12.072 -6.593 10.643 1.00 32.19 144 ILE A O 1
ATOM 1002 N N . PRO A 1 146 ? -11.656 -4.547 11.459 1.00 32.13 145 PRO A N 1
ATOM 1003 C CA . PRO A 1 146 ? -10.816 -5.016 12.544 1.00 30.60 145 PRO A CA 1
ATOM 1004 C C . PRO A 1 146 ? -11.601 -5.563 13.722 1.00 30.57 145 PRO A C 1
ATOM 1005 O O . PRO A 1 146 ? -11.333 -5.197 14.881 1.00 28.78 145 PRO A O 1
ATOM 1009 N N . CYS A 1 147 ? -12.364 -6.646 13.463 1.00 28.32 146 CYS A N 1
ATOM 1010 C CA . CYS A 1 147 ? -13.153 -7.286 14.504 1.00 27.76 146 CYS A CA 1
ATOM 1011 C C . CYS A 1 147 ? -12.364 -7.982 15.580 1.00 28.43 146 CYS A C 1
ATOM 1012 O O . CYS A 1 147 ? -12.891 -8.340 16.662 1.00 33.65 146 CYS A O 1
ATOM 1015 N N . HIS A 1 148 ? -11.061 -8.115 15.472 1.00 27.33 147 HIS A N 1
ATOM 1016 C CA . HIS A 1 148 ? -10.181 -8.647 16.457 1.00 29.51 147 HIS A CA 1
ATOM 1017 C C . HIS A 1 148 ? -10.011 -7.637 17.604 1.00 32.39 147 HIS A C 1
ATOM 1018 O O . HIS A 1 148 ? -9.584 -8.063 18.706 1.00 31.78 147 HIS A O 1
ATOM 1025 N N . ARG A 1 149 ? -10.364 -6.375 17.331 1.00 31.79 148 ARG A N 1
ATOM 1026 C CA . ARG A 1 149 ? -10.159 -5.298 18.291 1.00 33.69 148 ARG A CA 1
ATOM 1027 C C . ARG A 1 149 ? -11.244 -5.184 19.351 1.00 35.58 148 ARG A C 1
ATOM 1028 O O . ARG A 1 149 ? -11.026 -4.481 20.365 1.00 34.24 148 ARG A O 1
ATOM 1036 N N . VAL A 1 150 ? -12.395 -5.838 19.141 1.00 35.55 149 VAL A N 1
ATOM 1037 C CA . VAL A 1 150 ? -13.434 -5.842 20.154 1.00 37.48 149 VAL A CA 1
ATOM 1038 C C . VAL A 1 150 ? -13.280 -7.070 21.057 1.00 38.35 149 VAL A C 1
ATOM 1039 O O . VAL A 1 150 ? -12.988 -8.183 20.590 1.00 33.12 149 VAL A O 1
ATOM 1043 N N . VAL A 1 151 ? -13.460 -6.822 22.356 1.00 38.27 150 VAL A N 1
ATOM 1044 C CA . VAL A 1 151 ? -13.280 -7.883 23.340 1.00 40.55 150 VAL A CA 1
ATOM 1045 C C . VAL A 1 151 ? -14.474 -7.973 24.279 1.00 42.04 150 VAL A C 1
ATOM 1046 O O . VAL A 1 151 ? -15.158 -6.968 24.466 1.00 40.24 150 VAL A O 1
ATOM 1050 N N . ARG A 1 152 ? -14.707 -9.161 24.867 1.00 44.01 151 ARG A N 1
ATOM 1051 C CA . ARG A 1 152 ? -15.804 -9.192 25.856 1.00 47.19 151 ARG A CA 1
ATOM 1052 C C . ARG A 1 152 ? -15.125 -8.430 26.998 1.00 46.55 151 ARG A C 1
ATOM 1053 O O . ARG A 1 152 ? -13.875 -8.417 26.983 1.00 47.00 151 ARG A O 1
ATOM 1061 N N . GLY A 1 153 ? -15.736 -7.772 27.937 1.00 47.84 152 GLY A N 1
ATOM 1062 C CA . GLY A 1 153 ? -14.899 -7.066 28.916 1.00 51.15 152 GLY A CA 1
ATOM 1063 C C . GLY A 1 153 ? -14.133 -7.888 29.924 1.00 53.58 152 GLY A C 1
ATOM 1064 O O . GLY A 1 153 ? -13.319 -7.293 30.671 1.00 54.10 152 GLY A O 1
ATOM 1065 N N . ASP A 1 154 ? -14.361 -9.201 30.049 1.00 52.82 153 ASP A N 1
ATOM 1066 C CA . ASP A 1 154 ? -13.802 -9.997 31.134 1.00 52.79 153 ASP A CA 1
ATOM 1067 C C . ASP A 1 154 ? -12.364 -10.466 31.061 1.00 51.66 153 ASP A C 1
ATOM 1068 O O . ASP A 1 154 ? -12.022 -11.318 31.893 1.00 51.91 153 ASP A O 1
ATOM 1073 N N . GLY A 1 155 ? -11.532 -10.079 30.107 1.00 50.16 154 GLY A N 1
ATOM 1074 C CA . GLY A 1 155 ? -10.149 -10.543 30.063 1.00 48.53 154 GLY A CA 1
ATOM 1075 C C . GLY A 1 155 ? -9.919 -11.689 29.080 1.00 47.08 154 GLY A C 1
ATOM 1076 O O . GLY A 1 155 ? -8.776 -12.021 28.760 1.00 45.81 154 GLY A O 1
ATOM 1077 N N . SER A 1 156 ? -11.006 -12.274 28.585 1.00 45.72 155 SER A N 1
ATOM 1078 C CA . SER A 1 156 ? -10.862 -13.374 27.630 1.00 44.76 155 SER A CA 1
ATOM 1079 C C . SER A 1 156 ? -10.859 -12.887 26.179 1.00 44.48 155 SER A C 1
ATOM 1080 O O . SER A 1 156 ? -11.293 -11.777 25.811 1.00 43.28 155 SER A O 1
ATOM 1083 N N . LEU A 1 157 ? -10.196 -13.691 25.332 1.00 42.54 156 LEU A N 1
ATOM 1084 C CA . LEU A 1 157 ? -10.086 -13.408 23.909 1.00 43.15 156 LEU A CA 1
ATOM 1085 C C . LEU A 1 157 ? -11.050 -14.304 23.119 1.00 42.70 156 LEU A C 1
ATOM 1086 O O . LEU A 1 157 ? -10.754 -14.650 21.987 1.00 42.25 156 LEU A O 1
ATOM 1091 N N . SER A 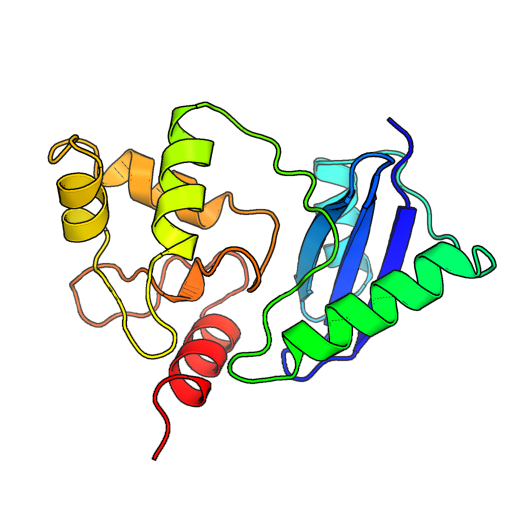1 158 ? -12.204 -14.612 23.699 1.00 42.66 157 SER A N 1
ATOM 1092 C CA . SER A 1 158 ? -13.164 -15.450 22.968 1.00 42.81 157 SER A CA 1
ATOM 1093 C C . SER A 1 158 ? -13.979 -14.593 22.008 1.00 41.64 157 SER A C 1
ATOM 1094 O O . SER A 1 158 ? -13.915 -13.354 22.086 1.00 42.21 157 SER A O 1
ATOM 1097 N N . GLY A 1 159 ? -14.827 -15.213 21.198 1.00 38.70 158 GLY A N 1
ATOM 1098 C CA . GLY A 1 159 ? -15.647 -14.458 20.276 1.00 38.36 158 GLY A CA 1
ATOM 1099 C C . GLY A 1 159 ? -15.073 -14.242 18.888 1.00 36.59 158 GLY A C 1
ATOM 1100 O O . GLY A 1 159 ? -15.870 -13.899 18.015 1.00 35.76 158 GLY A O 1
ATOM 1101 N N . TYR A 1 160 ? -13.796 -14.432 18.596 1.00 35.64 159 TYR A N 1
ATOM 1102 C CA . TYR A 1 160 ? -13.304 -14.269 17.229 1.00 33.68 159 TYR A CA 1
ATOM 1103 C C . TYR A 1 160 ? -13.839 -15.336 16.263 1.00 34.77 159 TYR A C 1
ATOM 1104 O O . TYR A 1 160 ? -13.855 -16.538 16.513 1.00 31.74 159 TYR A O 1
ATOM 1113 N N . ARG A 1 161 ? -14.167 -14.953 15.049 1.00 35.26 160 ARG A N 1
ATOM 1114 C CA . ARG A 1 161 ? -14.736 -15.825 14.037 1.00 35.98 160 ARG A CA 1
ATOM 1115 C C . ARG A 1 161 ? -13.703 -16.869 13.583 1.00 35.62 160 ARG A C 1
ATOM 1116 O O . ARG A 1 161 ? -14.121 -17.970 13.238 1.00 35.18 160 ARG A O 1
ATOM 1124 N N . TRP A 1 162 ? -12.429 -16.515 13.585 1.00 35.17 161 TRP A N 1
ATOM 1125 C CA . TRP A 1 162 ? -11.377 -17.387 13.137 1.00 35.98 161 TRP A CA 1
ATOM 1126 C C . TRP A 1 162 ? -10.454 -17.851 14.246 1.00 35.44 161 TRP A C 1
ATOM 1127 O O . TRP A 1 162 ? -9.306 -18.168 13.966 1.00 32.55 161 TRP A O 1
ATOM 1138 N N . GLY A 1 163 ? -11.004 -17.928 15.466 1.00 35.92 162 GLY A N 1
ATOM 1139 C CA . GLY A 1 163 ? -10.255 -18.543 16.538 1.00 37.24 162 GLY A CA 1
ATOM 1140 C C . GLY A 1 163 ? -9.414 -17.627 17.408 1.00 37.21 162 GLY A C 1
ATOM 1141 O O . GLY A 1 163 ? -8.915 -16.598 17.004 1.00 33.82 162 GLY A O 1
ATOM 1142 N N . VAL A 1 164 ? -9.102 -18.158 18.577 1.00 35.78 163 VAL A N 1
ATOM 1143 C CA . VAL A 1 164 ? -8.449 -17.447 19.662 1.00 36.25 163 VAL A CA 1
ATOM 1144 C C . VAL A 1 164 ? -6.991 -17.213 19.364 1.00 35.25 163 VAL A C 1
ATOM 1145 O O . VAL A 1 164 ? -6.436 -16.156 19.655 1.00 34.26 163 VAL A O 1
ATOM 1149 N N . SER A 1 165 ? -6.349 -18.196 18.721 1.00 34.33 164 SER A N 1
ATOM 1150 C CA . SER A 1 165 ? -4.950 -18.103 18.352 1.00 33.15 164 SER A CA 1
ATOM 1151 C C . SER A 1 165 ? -4.715 -16.966 17.333 1.00 32.68 164 SER A C 1
ATOM 1152 O O . SER A 1 165 ? -3.734 -16.246 17.478 1.00 30.37 164 SER A O 1
ATOM 1155 N N . ARG A 1 166 ? -5.627 -16.755 16.400 1.00 30.42 165 ARG A N 1
ATOM 1156 C CA . ARG A 1 166 ? -5.418 -15.678 15.438 1.00 33.17 165 ARG A CA 1
ATOM 1157 C C . ARG A 1 166 ? -5.802 -14.325 16.093 1.00 33.96 165 ARG A C 1
ATOM 1158 O O . ARG A 1 166 ? -5.072 -13.349 15.931 1.00 33.06 165 ARG A O 1
ATOM 1166 N N . LYS A 1 167 ? -6.904 -14.298 16.845 1.00 35.07 166 LYS A N 1
ATOM 1167 C CA . LYS A 1 167 ? -7.273 -13.038 17.533 1.00 36.83 166 LYS A CA 1
ATOM 1168 C C . LYS A 1 167 ? -6.108 -12.574 18.407 1.00 37.81 166 LYS A C 1
ATOM 1169 O O . LYS A 1 167 ? -5.762 -11.385 18.480 1.00 38.26 166 LYS A O 1
ATOM 1175 N N . ALA A 1 168 ? -5.593 -13.497 19.211 1.00 39.30 167 ALA A N 1
ATOM 1176 C CA . ALA A 1 168 ? -4.495 -13.233 20.140 1.00 40.50 167 ALA A CA 1
ATOM 1177 C C . ALA A 1 168 ? -3.261 -12.806 19.375 1.00 40.32 167 ALA A C 1
ATOM 1178 O O . ALA A 1 168 ? -2.527 -11.910 19.790 1.00 42.82 167 ALA A O 1
ATOM 1180 N N . GLN A 1 169 ? -2.953 -13.483 18.272 1.00 40.04 168 GLN A N 1
ATOM 1181 C CA . GLN A 1 169 ? -1.835 -13.115 17.426 1.00 38.48 168 GLN A CA 1
ATOM 1182 C C . GLN A 1 169 ? -1.960 -11.700 16.856 1.00 36.76 168 GLN A C 1
ATOM 1183 O O . GLN A 1 169 ? -0.972 -10.969 16.692 1.00 35.60 168 GLN A O 1
ATOM 1189 N N . LEU A 1 170 ? -3.164 -11.369 16.396 1.00 35.82 169 LEU A N 1
ATOM 1190 C CA . LEU A 1 170 ? -3.407 -10.043 15.834 1.00 37.09 169 LEU A CA 1
ATOM 1191 C C . LEU A 1 170 ? -3.248 -8.959 16.900 1.00 39.52 169 LEU A C 1
ATOM 1192 O O . LEU A 1 170 ? -2.486 -8.004 16.701 1.00 40.77 169 LEU A O 1
ATOM 1197 N N . LEU A 1 171 ? -3.878 -9.114 18.069 1.00 40.11 170 LEU A N 1
ATOM 1198 C CA . LEU A 1 171 ? -3.767 -8.109 19.120 1.00 41.87 170 LEU A CA 1
ATOM 1199 C C . LEU A 1 171 ? -2.341 -7.909 19.613 1.00 43.78 170 LEU A C 1
ATOM 1200 O O . LEU A 1 171 ? -1.965 -6.806 20.040 1.00 42.39 170 LEU A O 1
ATOM 1205 N N . ARG A 1 172 ? -1.560 -8.993 19.592 1.00 45.21 171 ARG A N 1
ATOM 1206 C CA . ARG A 1 172 ? -0.177 -8.951 20.075 1.00 46.45 171 ARG A CA 1
ATOM 1207 C C . ARG A 1 172 ? 0.689 -8.179 19.098 1.00 46.56 171 ARG A C 1
ATOM 1208 O O . ARG A 1 172 ? 1.554 -7.406 19.518 1.00 46.09 171 ARG A O 1
ATOM 1216 N N . ARG A 1 173 ? 0.454 -8.326 17.786 1.00 45.81 172 ARG A N 1
ATOM 1217 C CA . ARG A 1 173 ? 1.250 -7.570 16.841 1.00 46.16 172 ARG A CA 1
ATOM 1218 C C . ARG A 1 173 ? 0.881 -6.087 16.822 1.00 46.67 172 ARG A C 1
ATOM 1219 O O . ARG A 1 173 ? 1.752 -5.296 16.469 1.00 48.31 172 ARG A O 1
ATOM 1227 N N . GLU A 1 174 ? -0.331 -5.671 17.122 1.00 48.02 173 GLU A N 1
ATOM 1228 C CA . GLU A 1 174 ? -0.713 -4.263 17.070 1.00 49.36 173 GLU A CA 1
ATOM 1229 C C . GLU A 1 174 ? -0.380 -3.514 18.350 1.00 52.83 173 GLU A C 1
ATOM 1230 O O . GLU A 1 174 ? -0.380 -2.285 18.377 1.00 53.13 173 GLU A O 1
ATOM 1236 N N . ALA A 1 175 ? -0.268 -4.250 19.449 1.00 57.04 174 ALA A N 1
ATOM 1237 C CA . ALA A 1 175 ? 0.127 -3.686 20.733 1.00 61.72 174 ALA A CA 1
ATOM 1238 C C . ALA A 1 175 ? 1.609 -4.022 20.898 1.00 65.44 174 ALA A C 1
ATOM 1239 O O . ALA A 1 175 ? 1.939 -4.940 21.650 1.00 67.05 174 ALA A O 1
ATOM 1241 N N . GLU A 1 176 ? 2.448 -3.336 20.134 1.00 68.88 175 GLU A N 1
ATOM 1242 C CA . GLU A 1 176 ? 3.865 -3.657 20.096 1.00 72.60 175 GLU A CA 1
ATOM 1243 C C . GLU A 1 176 ? 4.809 -2.645 20.708 1.00 74.84 175 GLU A C 1
ATOM 1244 O O . GLU A 1 176 ? 4.688 -1.421 20.597 1.00 75.36 175 GLU A O 1
ATOM 1250 N N . ASN A 1 177 ? 5.884 -3.185 21.279 1.00 77.02 176 ASN A N 1
ATOM 1251 C CA . ASN A 1 177 ? 6.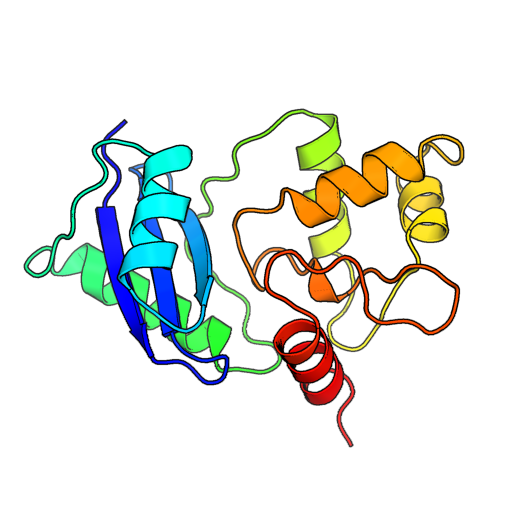963 -2.409 21.876 1.00 78.80 176 ASN A CA 1
ATOM 1252 C C . ASN A 1 177 ? 6.496 -1.660 23.120 1.00 79.16 176 ASN A C 1
ATOM 1253 O O . ASN A 1 177 ? 6.228 -2.349 24.133 1.00 79.83 176 ASN A O 1
#

CATH classification: 3.30.160.70 (+1 more: 1.10.10.10)

Radius of gyration: 15.53 Å; Cα contacts (8 Å, |Δi|>4): 267; chains: 1; bounding box: 36×32×46 Å

Organism: Escherichia coli (strain K12) (NCBI:txid83333)

GO terms:
  GO:0005515 protein binding (F, IPI)
  GO:0003908 methylated-DNA-[protein]-cysteine S-methyltransferase activity (F, IDA)
  GO:0045892 negative regulation of DNA-templated transcription (P, IDA)
  GO:0045893 positive regulation of DNA-templated transcription (P, IDA)
  GO:0006974 DNA damage response (P, IEP)
  GO:0006307 DNA alkylation repair (P, EXP)
  GO:0003700 DNA-binding transcription factor activity (F, TAS)
  GO:0008270 zinc ion binding (F, IDA)

Foldseek 3Di:
DAKEWDWDAAPLGIWIWIADPQWTEFIGDDHDDVVRVVVCCVVVPVYYYDVPPPVVVVLVVLVRVCVRDQHDARPIGYDYDDDPVLVLLLVVLQVPDQQAADELQVSCVVSPHSPPSVVSLVSLLPGRYDPNSPSLRYHHPPPASPSHNHDSVSSVVSNDSSNDD

B-factor: mean 47.73, std 12.44, range [19.82, 97.64]

Nearest PDB structures (foldseek):
  1sfe-assembly1_A  TM=1.006E+00  e=3.846E-32  Escherichia coli B
  4wxd-assembly1_A  TM=8.498E-01  e=5.516E-13  Mycobacterium tuberculosis H37Rv
  4wxc-assembly1_A  TM=8.481E-01  e=7.452E-13  Mycobacterium tuberculosis H37Rv
  4bhb-assembly1_A  TM=8.102E-01  e=2.637E-12  Mycobacterium tuberculosis H37Rv
  4bhc-assembly1_A  TM=8.069E-01  e=4.532E-12  Mycobacterium tuberculosis H37Rv

InterPro domains:
  IPR001497 Methylated-DNA-[protein]-cysteine S-methyltransferase, active site [PS00374] (319-325)
  IPR004026 Ada DNA repair, metal-binding [PF02805] (11-75)
  IPR008332 Methylguanine DNA methyltransferase, ribonuclease-like domain [PF02870] (189-266)
  IPR009057 Homedomain-like superfamily [SSF46689] (85-133)
  IPR014048 Methylated-DNA-[protein]-cysteine S-methyltransferase, DNA binding [PF01035] (270-349)
  IPR014048 Methylated-DNA-[protein]-cysteine S-methyltransferase, DNA binding [TIGR00589] (269-348)
  IPR014048 Methylated-DNA-[protein]-cysteine S-methyltransferase, DNA binding [cd06445] (271-348)
  IPR016221 Bifunctional regulatory protein Ada [PIRSF000409] (7-353)
  IPR018060 AraC-like, DNA binding HTH domain [PF12833] (105-182)
  IPR018060 AraC-like, DNA binding HTH domain [PS01124] (85-183)
  IPR018060 AraC-like, DNA binding HTH domain [SM00342] (99-181)
  IPR018062 HTH domain AraC-type, conserved site [PS00041] (86-128)
  IPR018062 HTH domain AraC-type, conserved site [PS00041] (136-177)
  IPR035451 Ada-like domain superfamily [G3DSA:3.40.10.10] (1-77)
  IPR035451 Ada-like domain superfamily [SSF57884] (2-92)
  IPR036217 Methylated DNA-protein cysteine methyltransferase, DNA binding domain [SSF46767] (268-348)
  IPR036388 Winged helix-like DNA-binding domain superfamily [G3DSA:1.10.10.10] (268-354)
  IPR036631 Methylated DNA-protein cysteine methyltransferase domain superfamily [SSF53155] (187-267)

Sequence (165 aa):
LAVRYALADCELGRCLVAESERGICAILLGDDDATLISELQQMFPAADNAPADLMFQQHVREVIASLNQRDTPLTLPLDIRGTAFQQQVWQALRTIPCGETVSYQQLANAIGKPKAVRAVASACAANKLAIVIPCHRVVRGDGSLSGYRWGVSRKAQLLRREAEN

Secondary structure (DSSP, 8-state):
---EEEEEEETTEEEEEEE-SSSEEEEEEES-HHHHHHHHHHHSTT-EE-TT-HHHHHHHHHHHHHHHSSS----SPB---S-HHHHHHHHHHTTSPTT--EEHHHHHHHTT-TT-HHHHHHHHHT--BBTTB-GGGEE-TTS--TT-TT-HHHHHHHHHHHS--

Solvent-accessible surface area: 8413 Å² total; per-residue (Å²): 214,75,14,42,25,13,41,24,103,18,111,9,29,60,0,0,1,0,8,6,156,175,7,2,1,0,0,0,4,9,123,72,56,48,73,2,43,56,46,0,80,151,46,26,93,100,13,90,86,19,107,86,51,155,136,1,45,89,40,8,136,81,0,24,46,7,0,45,97,98,90,61,108,24,119,17,83,38,8,48,95,38,84,74,50,43,76,86,0,5,100,22,0,99,97,12,71,30,32,102,64,36,22,26,82,102,5,0,72,85,39,54,69,72,169,23,44,189,44,0,10,64,3,8,45,34,1,43,4,0,20,24,0,6,6,0,24,1,26,107,69,92,76,42,58,53,44,21,75,11,34,94,81,31,2,24,53,0,27,159,43,4,73,104,184